Protein AF-A0A850A5Q4-F1 (afdb_monomer)

Sequence (141 aa):
APPAPAPTPPVVEQLFRFHGEPDFDQIETLRDAQGQYLGEFGVGVAEIDGDDWNRVRALEVWLFDKSDTRTLTAHLLPPAQMAAAEAAEDETLCIPLRVGQPIELETATLWVEGSVERVSFHPGDEGAIKEVFLTLRGGGR

pLDDT: mean 92.57, std 9.0, range [56.84, 98.69]

Mean predicted aligned error: 4.64 Å

Solvent-accessible surface area (backbone atoms only — not comparable to full-atom values): 7900 Å² total; per-residue (Å²): 129,82,79,75,81,77,80,76,45,52,72,50,74,48,78,47,79,47,70,36,61,64,82,43,68,48,77,49,78,40,40,42,88,85,66,49,85,46,32,35,37,35,44,34,59,67,37,59,40,93,91,40,69,67,32,28,40,26,33,28,40,37,41,40,36,71,92,42,97,63,68,50,62,35,39,37,30,30,62,83,52,43,70,59,57,72,68,43,99,60,91,71,46,74,41,59,64,42,65,70,37,79,43,78,50,74,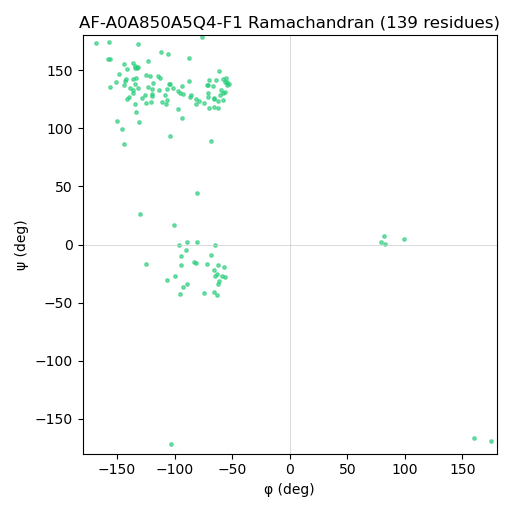60,98,53,38,39,38,40,34,31,28,73,40,70,45,50,38,91,97,35,70,55,25,45,37,33,40,32,33,42,40,35,36,32,52,117

Nearest PDB structures (foldseek):
  3u4z-assembly1_A  TM=3.251E-01  e=8.584E-01  Tetrahymena thermophila
  8tby-assembly1_A  TM=3.389E-01  e=8.060E+00  Mus musculus
  3bk5-assembly1_A  TM=2.846E-01  e=8.060E+00  Vibrio parahaemolyticus RIMD 2210633
  8byi-assembly1_A  TM=2.219E-01  e=8.501E+00  Alvinella pompejana

Radius of gyration: 16.72 Å; Cα contacts (8 Å, |Δi|>4): 346; c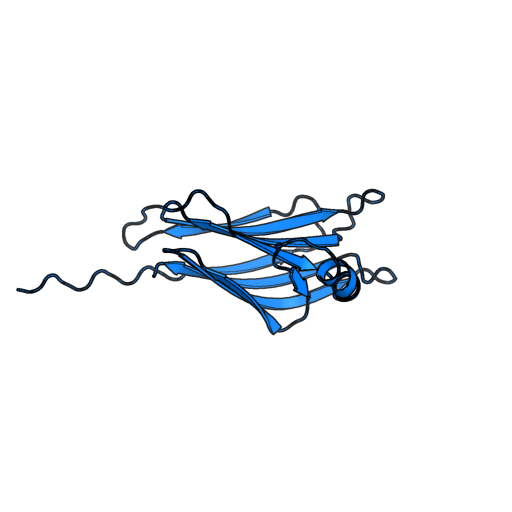hains: 1; bounding box: 52×28×52 Å

Secondary structure (DSSP, 8-state):
-PPPPPPPPPPEEEEEEESS-TT-EEEEEEE-TT--EEEEEEEEEEEE-SS-TT-EEEEEEEEEETTEEEEEEEEEE-GGGHHHHHHS----EEEE--TT-EEEEE-SSEEEEEEEEEEEEETTEEEEEEEEEEEEEEEE-

Foldseek 3Di:
DPDDPDDFFDKDKDKDKDAQDLADKDKDFGAGPVRHGFWIKIKHQPDADPVD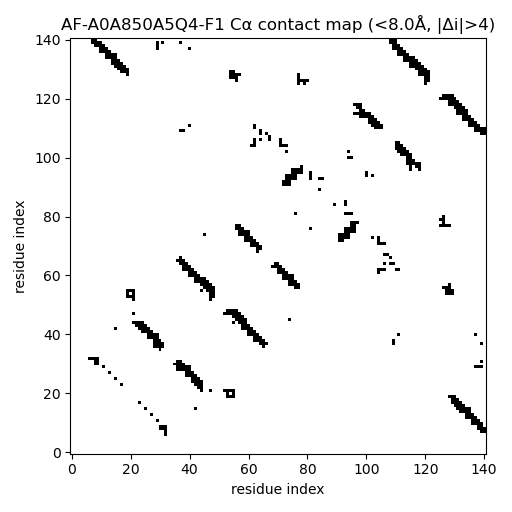SSFGQWMKIWTTGPVDRDIQIEIAGQPVCVVVVVPDPDPHHYWYPDAPTWDWDDDPWKIKIWGWNDWDADVVCSSGTRITIIMMMMTTD

Structure (mmCIF, N/CA/C/O backbone):
data_AF-A0A850A5Q4-F1
#
_entry.id   AF-A0A850A5Q4-F1
#
loop_
_atom_site.group_PDB
_atom_site.id
_atom_site.type_symbol
_atom_site.label_atom_id
_atom_site.label_alt_id
_atom_site.label_comp_id
_atom_site.label_asym_id
_atom_site.label_entity_id
_atom_site.label_seq_id
_atom_site.pdbx_PDB_ins_code
_atom_site.Cartn_x
_atom_site.Cartn_y
_atom_site.Cartn_z
_atom_site.occupancy
_atom_site.B_iso_or_equiv
_atom_site.auth_seq_id
_atom_site.auth_comp_id
_atom_site.auth_asym_id
_atom_site.auth_atom_id
_atom_site.pdbx_PDB_model_num
ATOM 1 N N . ALA A 1 1 ? -31.759 -5.346 31.741 1.00 57.94 1 ALA A N 1
ATOM 2 C CA . ALA A 1 1 ? -31.701 -5.234 30.271 1.00 57.94 1 ALA A CA 1
ATOM 3 C C . ALA A 1 1 ? -30.341 -5.747 29.819 1.00 57.94 1 ALA A C 1
ATOM 5 O O . ALA A 1 1 ? -29.391 -5.515 30.564 1.00 57.94 1 ALA A O 1
ATOM 6 N N . PRO A 1 2 ? -30.225 -6.466 28.690 1.00 56.84 2 PRO A N 1
ATOM 7 C CA . PRO A 1 2 ? -28.912 -6.730 28.113 1.00 56.84 2 PRO A CA 1
ATOM 8 C C . PRO A 1 2 ? -28.243 -5.390 27.747 1.00 56.84 2 PRO A C 1
ATOM 10 O O . PRO A 1 2 ? -28.962 -4.425 27.461 1.00 56.84 2 PRO A O 1
ATOM 13 N N . PRO A 1 3 ? -26.904 -5.294 27.804 1.00 63.69 3 PRO A N 1
ATOM 14 C CA . PRO A 1 3 ? -26.203 -4.118 27.305 1.00 63.69 3 PRO A CA 1
ATOM 15 C C . PRO A 1 3 ? -26.544 -3.916 25.824 1.00 63.69 3 PRO A C 1
ATOM 17 O O . PRO A 1 3 ? -26.720 -4.886 25.084 1.00 63.69 3 PRO A O 1
ATOM 20 N N . ALA A 1 4 ? -26.685 -2.656 25.409 1.00 63.56 4 ALA A N 1
ATOM 21 C CA . ALA A 1 4 ? -26.831 -2.322 23.997 1.00 63.56 4 ALA A CA 1
ATOM 22 C C . ALA A 1 4 ? -25.644 -2.912 23.210 1.00 63.56 4 ALA A C 1
ATOM 24 O O . ALA A 1 4 ? -24.533 -2.937 23.752 1.00 63.56 4 ALA A O 1
ATOM 25 N N . PRO A 1 5 ? -25.852 -3.402 21.973 1.00 59.84 5 PRO A N 1
ATOM 26 C CA . PRO A 1 5 ? -24.742 -3.838 21.136 1.00 59.84 5 PRO A CA 1
ATOM 27 C C . PRO A 1 5 ? -23.726 -2.697 21.017 1.00 59.84 5 PRO A C 1
ATOM 29 O O . PRO A 1 5 ? -24.115 -1.533 20.881 1.00 59.84 5 PRO A O 1
ATOM 32 N N . ALA A 1 6 ? -22.437 -3.028 21.114 1.00 60.66 6 ALA A N 1
ATOM 33 C CA . ALA A 1 6 ? -21.382 -2.057 20.862 1.00 60.66 6 ALA A CA 1
ATOM 34 C C . ALA A 1 6 ? -21.576 -1.469 19.450 1.00 60.66 6 ALA A C 1
ATOM 36 O O . ALA A 1 6 ? -21.967 -2.209 18.541 1.00 60.66 6 ALA A O 1
ATOM 37 N N . PRO A 1 7 ? -21.371 -0.155 19.255 1.00 63.41 7 PRO A N 1
ATOM 38 C CA . PRO A 1 7 ? -21.447 0.428 17.924 1.00 63.41 7 PRO A CA 1
ATOM 39 C C . PRO A 1 7 ? -20.413 -0.250 17.021 1.00 63.41 7 PRO A C 1
ATOM 41 O O . PRO A 1 7 ? -19.261 -0.409 17.419 1.00 63.41 7 PRO A O 1
ATOM 44 N N . THR A 1 8 ? -20.827 -0.653 15.818 1.00 64.50 8 THR A N 1
ATOM 45 C CA . THR A 1 8 ? -19.8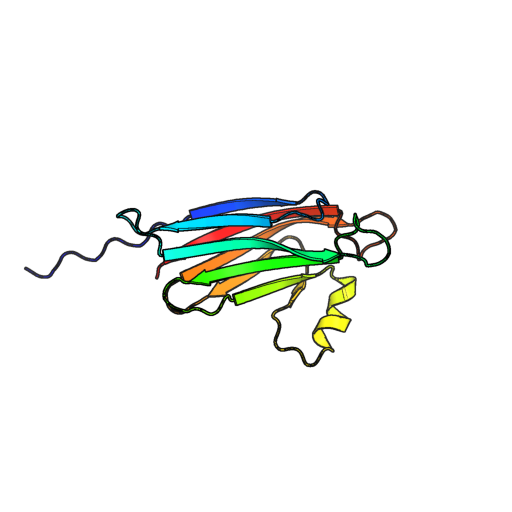99 -1.151 14.798 1.00 64.50 8 THR A CA 1
ATOM 46 C C . THR A 1 8 ? -18.855 -0.066 14.516 1.00 64.50 8 THR A C 1
ATOM 48 O O . THR A 1 8 ? -19.254 1.088 14.309 1.00 64.50 8 THR A O 1
ATOM 51 N N . PRO A 1 9 ? -17.548 -0.389 14.525 1.00 71.38 9 PRO A N 1
ATOM 52 C CA . PRO A 1 9 ? -16.511 0.574 14.183 1.00 71.38 9 PRO A CA 1
ATOM 53 C C . PRO A 1 9 ? -16.781 1.188 12.801 1.00 71.38 9 PRO A C 1
ATOM 55 O O . PRO A 1 9 ? -17.223 0.475 11.894 1.00 71.38 9 PRO A O 1
ATOM 58 N N . PRO A 1 10 ? -16.559 2.499 12.616 1.00 82.88 10 PRO A N 1
ATOM 59 C CA . PRO A 1 10 ? -16.718 3.113 11.308 1.00 82.88 10 PRO A CA 1
ATOM 60 C C . PRO A 1 10 ? -15.702 2.525 10.321 1.00 82.88 10 PRO A C 1
ATOM 62 O O . PRO A 1 10 ? -14.552 2.263 10.673 1.00 82.88 10 PRO A O 1
ATOM 65 N N . VAL A 1 11 ? -16.145 2.336 9.078 1.00 93.25 11 VAL A N 1
ATOM 66 C CA . VAL A 1 11 ? -15.277 1.978 7.951 1.00 93.25 11 VAL A CA 1
ATOM 67 C C . VAL A 1 11 ? -14.903 3.258 7.220 1.00 93.25 11 VAL A C 1
ATOM 69 O O . VAL A 1 11 ? -15.781 4.057 6.887 1.00 93.25 11 VAL A O 1
ATOM 72 N N . VAL A 1 12 ? -13.612 3.438 6.973 1.00 95.50 12 VAL A N 1
ATOM 73 C CA . VAL A 1 12 ? -13.060 4.548 6.196 1.00 95.50 12 VAL A CA 1
ATOM 74 C C . VAL A 1 12 ? -12.680 4.029 4.816 1.00 95.50 12 VAL A C 1
ATOM 76 O O . VAL A 1 12 ? -12.151 2.929 4.704 1.00 95.50 12 VAL A O 1
ATOM 79 N N . GLU A 1 13 ? -12.964 4.800 3.770 1.00 97.31 13 GLU A N 1
ATOM 80 C CA . GLU A 1 13 ? -12.550 4.526 2.392 1.00 97.31 13 GLU A CA 1
ATOM 81 C C . GLU A 1 13 ? -11.682 5.685 1.903 1.00 97.31 13 GLU A C 1
ATOM 83 O O . GLU A 1 13 ? -12.087 6.842 2.021 1.00 97.31 13 GLU A O 1
ATOM 88 N N . GLN A 1 14 ? -10.508 5.376 1.357 1.00 98.00 14 GLN A N 1
ATOM 89 C CA . GLN A 1 14 ? -9.541 6.360 0.890 1.00 98.00 14 GLN A CA 1
ATOM 90 C C . GLN A 1 14 ? -8.960 5.945 -0.467 1.00 98.00 14 GLN A C 1
ATOM 92 O O . GLN A 1 14 ? -8.525 4.810 -0.664 1.00 98.00 14 GLN A O 1
ATOM 97 N N . LEU A 1 15 ? -8.927 6.902 -1.399 1.00 98.25 15 LEU A N 1
ATOM 98 C CA . LEU A 1 15 ? -8.274 6.766 -2.701 1.00 98.25 15 LEU A CA 1
ATOM 99 C C . LEU A 1 15 ? -6.873 7.380 -2.646 1.00 98.25 15 LEU A C 1
ATOM 101 O O . LEU A 1 15 ? -6.722 8.597 -2.497 1.00 98.25 15 LEU A O 1
ATOM 105 N N . PHE A 1 16 ? -5.863 6.543 -2.845 1.00 98.50 16 PHE A N 1
ATOM 106 C CA . PHE A 1 16 ? -4.458 6.924 -2.916 1.00 98.50 16 PHE A CA 1
ATOM 107 C C . PHE A 1 16 ? -4.055 7.154 -4.370 1.00 98.50 16 PHE A C 1
ATOM 109 O O . PHE A 1 16 ? -4.439 6.397 -5.265 1.00 98.50 16 PHE A O 1
ATOM 116 N N . ARG A 1 17 ? -3.300 8.230 -4.611 1.00 98.44 17 ARG A N 1
ATOM 117 C CA . ARG A 1 17 ? -2.870 8.648 -5.952 1.00 98.44 17 ARG A CA 1
ATOM 118 C C . ARG A 1 17 ? -1.379 8.912 -5.951 1.00 98.44 17 ARG A C 1
ATOM 120 O O . ARG A 1 17 ? -0.943 9.932 -5.431 1.00 98.44 17 ARG A O 1
ATOM 127 N N . PHE A 1 18 ? -0.639 7.994 -6.543 1.00 98.38 18 PHE A N 1
ATOM 128 C CA . PHE A 1 18 ? 0.796 8.089 -6.734 1.00 98.38 18 PHE A CA 1
ATOM 129 C C . PHE A 1 18 ? 1.095 8.509 -8.177 1.00 98.38 18 PHE A C 1
ATOM 131 O O . PHE A 1 18 ? 0.526 7.928 -9.107 1.00 98.38 18 PHE A O 1
ATOM 138 N N . HIS A 1 19 ? 2.001 9.468 -8.376 1.00 97.25 19 HIS A N 1
ATOM 139 C CA . HIS A 1 19 ? 2.401 9.992 -9.688 1.00 97.25 19 HIS A CA 1
ATOM 140 C C . HIS A 1 19 ? 3.928 10.032 -9.889 1.00 97.25 19 HIS A C 1
ATOM 142 O O . HIS A 1 19 ? 4.426 10.820 -10.699 1.00 97.25 19 HIS A O 1
ATOM 148 N N . GLY A 1 20 ? 4.673 9.167 -9.194 1.00 95.25 20 GLY A N 1
ATOM 149 C CA . GLY A 1 20 ? 6.128 9.069 -9.332 1.00 95.25 20 GLY A CA 1
ATOM 150 C C . GLY A 1 20 ? 6.915 9.798 -8.244 1.00 95.25 20 GLY A C 1
ATOM 151 O O . GLY A 1 20 ? 8.136 9.864 -8.345 1.00 95.25 20 GLY A O 1
ATOM 152 N N . GLU A 1 21 ? 6.255 10.372 -7.234 1.00 95.94 21 GLU A N 1
ATOM 153 C CA . GLU A 1 21 ? 6.923 11.113 -6.165 1.00 95.94 21 GLU A CA 1
ATOM 154 C C . GLU A 1 21 ? 7.722 10.160 -5.256 1.00 95.94 21 GLU A C 1
ATOM 156 O O . GLU A 1 21 ? 7.137 9.284 -4.622 1.00 95.94 21 GLU A O 1
ATOM 161 N N . PRO A 1 22 ? 9.055 10.293 -5.160 1.00 95.12 22 PRO A N 1
ATOM 162 C CA . PRO A 1 22 ? 9.882 9.351 -4.401 1.00 95.12 22 PRO A CA 1
ATOM 163 C C . PRO A 1 22 ? 9.724 9.464 -2.881 1.00 95.12 22 PRO A C 1
ATOM 165 O O . PRO A 1 22 ? 10.118 8.562 -2.152 1.00 95.12 22 PRO A O 1
ATOM 168 N N . ASP A 1 23 ? 9.155 10.566 -2.400 1.00 95.75 23 ASP A N 1
ATOM 169 C CA . ASP A 1 23 ? 8.787 10.809 -1.007 1.00 95.75 23 ASP A CA 1
ATOM 170 C C . ASP A 1 23 ? 7.287 10.587 -0.749 1.00 95.75 23 ASP A C 1
ATOM 172 O O . ASP A 1 23 ? 6.758 11.045 0.264 1.00 95.75 23 ASP A O 1
ATOM 176 N N . PHE A 1 24 ? 6.586 9.904 -1.662 1.00 98.00 24 PHE A N 1
ATOM 177 C CA . PHE A 1 24 ? 5.178 9.580 -1.481 1.00 98.00 24 PHE A CA 1
ATOM 178 C C . PHE A 1 24 ? 4.973 8.680 -0.258 1.00 98.00 24 PHE A C 1
ATOM 180 O O . PHE A 1 24 ? 5.422 7.534 -0.226 1.00 98.00 24 PHE A O 1
ATOM 187 N N . ASP A 1 25 ? 4.238 9.212 0.713 1.00 98.12 25 ASP A N 1
ATOM 188 C CA . ASP A 1 25 ? 3.767 8.516 1.905 1.00 98.12 25 ASP A CA 1
ATOM 189 C C . ASP A 1 25 ? 2.437 9.152 2.331 1.00 98.12 25 ASP A C 1
ATOM 191 O O . ASP A 1 25 ? 2.378 10.307 2.768 1.00 98.12 25 ASP A O 1
ATOM 195 N N . GLN A 1 26 ? 1.336 8.442 2.094 1.00 98.38 26 GLN A N 1
ATOM 196 C CA . GLN A 1 26 ? -0.013 8.890 2.430 1.00 98.38 26 GLN A CA 1
ATOM 197 C C . GLN A 1 26 ? -0.653 7.930 3.421 1.00 98.38 26 GLN A C 1
ATOM 199 O O . GLN A 1 26 ? -0.564 6.715 3.276 1.00 98.38 26 GLN A O 1
ATOM 204 N N . ILE A 1 27 ? -1.361 8.496 4.396 1.00 97.94 27 ILE A N 1
ATOM 205 C CA . ILE A 1 27 ? -1.867 7.776 5.565 1.00 97.94 27 ILE A CA 1
ATOM 206 C C . ILE A 1 27 ? -3.327 8.148 5.795 1.00 97.94 27 ILE A C 1
ATOM 208 O O . ILE A 1 27 ? -3.706 9.310 5.645 1.00 97.94 27 ILE A O 1
ATOM 212 N N . GLU A 1 28 ? -4.120 7.171 6.217 1.00 97.88 28 GLU A N 1
ATOM 213 C CA . GLU A 1 28 ? -5.480 7.343 6.706 1.00 97.88 28 GLU A CA 1
ATOM 214 C C . GLU A 1 28 ? -5.614 6.775 8.125 1.00 97.88 28 GLU A C 1
ATOM 216 O O . GLU A 1 28 ? -5.128 5.687 8.443 1.00 97.88 28 GLU A O 1
ATOM 221 N N . THR A 1 29 ? -6.284 7.517 9.008 1.00 96.94 29 THR A N 1
ATOM 222 C CA . THR A 1 29 ? -6.383 7.160 10.427 1.00 96.94 29 THR A CA 1
ATOM 223 C C . THR A 1 29 ? -7.683 6.425 10.728 1.00 96.94 29 THR A C 1
ATOM 225 O O . THR A 1 29 ? -8.775 6.924 10.461 1.00 96.94 29 THR A O 1
ATOM 228 N N . LEU A 1 30 ? -7.586 5.304 11.441 1.00 95.06 30 LEU A N 1
ATOM 229 C CA . LEU A 1 30 ? -8.735 4.569 11.957 1.00 95.06 30 LEU A CA 1
ATOM 230 C C . LEU A 1 30 ? -9.083 5.020 13.380 1.00 95.06 30 LEU A C 1
ATOM 232 O O . LEU A 1 30 ? -8.239 5.083 14.284 1.00 95.06 30 LEU A O 1
ATOM 236 N N . ARG A 1 31 ? -10.362 5.342 13.586 1.00 93.31 31 ARG A N 1
ATOM 237 C CA . ARG A 1 31 ? -10.915 5.795 14.869 1.00 93.31 31 ARG A CA 1
ATOM 238 C C . ARG A 1 31 ? -12.193 5.041 15.201 1.00 93.31 31 ARG A C 1
ATOM 240 O O . ARG A 1 31 ? -12.912 4.629 14.298 1.00 93.31 31 ARG A O 1
ATOM 247 N N . ASP A 1 32 ? -12.499 4.890 16.483 1.00 89.44 32 ASP A N 1
ATOM 248 C CA . ASP A 1 32 ? -13.798 4.365 16.908 1.00 89.44 32 ASP A CA 1
ATOM 249 C C . ASP A 1 32 ? -14.919 5.416 16.787 1.00 89.44 32 ASP A C 1
ATOM 251 O O . ASP A 1 32 ? -14.702 6.573 16.413 1.00 89.44 32 ASP A O 1
ATOM 255 N N . ALA A 1 33 ? -16.145 5.016 17.134 1.00 86.25 33 ALA A N 1
ATOM 256 C CA . ALA A 1 33 ? -17.319 5.888 17.105 1.00 86.25 33 ALA A CA 1
ATOM 257 C C . ALA A 1 33 ? -17.219 7.095 18.064 1.00 86.25 33 ALA A C 1
ATOM 259 O O . ALA A 1 33 ? -17.964 8.065 17.922 1.00 86.25 33 ALA A O 1
ATOM 260 N N . GLN A 1 34 ? -16.318 7.043 19.045 1.00 88.19 34 GLN A N 1
ATOM 261 C CA . GLN A 1 34 ? -16.033 8.102 20.008 1.00 88.19 34 GLN A CA 1
ATOM 262 C C . GLN A 1 34 ? -14.835 8.970 19.575 1.00 88.19 34 GLN A C 1
ATOM 264 O O . GLN A 1 34 ? -14.488 9.926 20.270 1.00 88.19 34 GLN A O 1
ATOM 269 N N . GLY A 1 35 ? -14.219 8.674 18.426 1.00 88.69 35 GLY A N 1
ATOM 270 C CA . GLY A 1 35 ? -13.065 9.382 17.877 1.00 88.69 35 GLY A CA 1
ATOM 271 C C . GLY A 1 35 ? -11.716 8.950 18.463 1.00 88.69 35 GLY A C 1
ATOM 272 O O . GLY A 1 35 ? -10.694 9.587 18.166 1.00 88.69 35 GLY A O 1
ATOM 273 N N . GLN A 1 36 ? -11.673 7.894 19.283 1.00 91.88 36 GLN A N 1
ATOM 274 C CA . GLN A 1 36 ? -10.422 7.378 19.833 1.00 91.88 36 GLN A CA 1
ATOM 275 C C . GLN A 1 36 ? -9.602 6.707 18.730 1.00 91.88 36 GLN A C 1
ATOM 277 O O . GLN A 1 36 ? -10.132 5.973 17.905 1.00 91.88 36 GLN A O 1
ATOM 282 N N . TYR A 1 37 ? -8.293 6.960 18.730 1.00 93.31 37 TYR A N 1
ATOM 283 C CA . TYR A 1 37 ? -7.355 6.354 17.786 1.00 93.31 37 TYR A CA 1
ATOM 284 C C . TYR A 1 37 ? -7.249 4.841 18.011 1.00 93.31 37 TYR A C 1
ATOM 286 O O . TYR A 1 37 ? -6.941 4.417 19.136 1.00 93.31 37 TYR A O 1
ATOM 294 N N . LEU A 1 38 ? -7.471 4.080 16.937 1.00 94.56 38 LEU A N 1
ATOM 295 C CA . LEU A 1 38 ? -7.361 2.621 16.888 1.00 94.56 38 LEU A CA 1
ATOM 296 C C . LEU A 1 38 ? -6.110 2.156 16.137 1.00 94.56 38 LEU A C 1
ATOM 298 O O . LEU A 1 38 ? -5.552 1.122 16.479 1.00 94.56 38 LEU A O 1
ATOM 302 N N . GLY A 1 39 ? -5.660 2.922 15.150 1.00 95.62 39 GLY A N 1
ATOM 303 C CA . GLY A 1 39 ? -4.553 2.568 14.271 1.00 95.62 39 GLY A CA 1
ATOM 304 C C . GLY A 1 39 ? -4.622 3.394 12.997 1.00 95.62 39 GLY A C 1
ATOM 305 O O . GLY A 1 39 ? -5.375 4.369 12.920 1.00 95.62 39 GLY A O 1
ATOM 306 N N . GLU A 1 40 ? -3.854 3.007 11.995 1.00 97.12 40 GLU A N 1
ATOM 307 C CA . GLU A 1 40 ? -3.806 3.696 10.710 1.00 97.12 40 GLU A CA 1
ATOM 308 C C . GLU A 1 40 ? -3.301 2.764 9.615 1.00 97.12 40 GLU A C 1
ATOM 310 O O . GLU A 1 40 ? -2.681 1.735 9.886 1.00 97.12 40 GLU A O 1
ATOM 315 N N . PHE A 1 41 ? -3.604 3.115 8.375 1.00 98.06 41 PHE A N 1
ATOM 316 C CA . PHE A 1 41 ? -3.101 2.416 7.206 1.00 98.06 41 PHE A CA 1
ATOM 317 C C . PHE A 1 41 ? -2.651 3.423 6.167 1.00 98.06 41 PHE A C 1
ATOM 319 O O . PHE A 1 41 ? -3.121 4.561 6.149 1.00 98.06 41 PHE A O 1
ATOM 326 N N . GLY A 1 42 ? -1.754 3.006 5.290 1.00 98.38 42 GLY A N 1
ATOM 327 C CA . GLY A 1 42 ? -1.172 3.921 4.329 1.00 98.38 42 GLY A CA 1
ATOM 328 C C . GLY A 1 42 ? -0.622 3.238 3.100 1.00 98.38 42 GLY A C 1
ATOM 329 O O . GLY A 1 42 ? -0.605 2.009 2.988 1.00 98.38 42 GLY A O 1
ATOM 330 N N . VAL A 1 43 ? -0.196 4.086 2.173 1.00 98.69 43 VAL A N 1
ATOM 331 C CA . VAL A 1 43 ? 0.535 3.700 0.976 1.00 98.69 43 VAL A CA 1
ATOM 332 C C . VAL A 1 43 ? 1.790 4.548 0.897 1.00 98.69 43 VAL A C 1
ATOM 334 O O . VAL A 1 43 ? 1.699 5.777 0.902 1.00 98.69 43 VAL A O 1
ATOM 337 N N . GLY A 1 44 ? 2.936 3.887 0.784 1.00 98.44 44 GLY A N 1
ATOM 338 C CA . GLY A 1 44 ? 4.245 4.525 0.714 1.00 98.44 44 GLY A CA 1
ATOM 339 C C . GLY A 1 44 ? 5.103 3.986 -0.424 1.00 98.44 44 GLY A C 1
ATOM 340 O O . GLY A 1 44 ? 4.746 3.014 -1.097 1.00 98.44 44 GLY A O 1
ATOM 341 N N . VAL A 1 45 ? 6.246 4.627 -0.649 1.00 98.19 45 VAL A N 1
ATOM 342 C CA . VAL A 1 45 ? 7.310 4.108 -1.516 1.00 98.19 45 VAL A CA 1
ATOM 343 C C . VAL A 1 45 ? 8.144 3.088 -0.744 1.00 98.19 45 VAL A C 1
ATOM 345 O O . VAL A 1 45 ? 8.756 3.426 0.263 1.00 98.19 45 VAL A O 1
ATOM 348 N N . ALA A 1 46 ? 8.202 1.855 -1.251 1.00 96.81 46 ALA A N 1
ATOM 349 C CA . ALA A 1 46 ? 8.981 0.774 -0.643 1.00 96.81 46 ALA A CA 1
ATOM 350 C C . ALA A 1 46 ? 10.398 0.680 -1.229 1.00 96.81 46 ALA A C 1
ATOM 352 O O . ALA A 1 46 ? 11.361 0.390 -0.522 1.00 96.81 46 ALA A O 1
ATOM 353 N N . GLU A 1 47 ? 10.536 0.933 -2.533 1.00 96.00 47 GLU A N 1
ATOM 354 C CA . GLU A 1 47 ? 11.815 0.821 -3.232 1.00 96.00 47 GLU A CA 1
ATOM 355 C C . GLU A 1 47 ? 11.950 1.892 -4.314 1.00 96.00 47 GLU A C 1
ATOM 357 O O . GLU A 1 47 ? 11.025 2.141 -5.095 1.00 96.00 47 GLU A O 1
ATOM 362 N N . ILE A 1 48 ? 13.140 2.483 -4.389 1.00 94.88 48 ILE A N 1
ATOM 363 C CA . ILE A 1 48 ? 13.560 3.436 -5.415 1.00 94.88 48 ILE A CA 1
ATOM 364 C C . ILE A 1 48 ? 14.796 2.860 -6.103 1.00 94.88 48 ILE A C 1
ATOM 366 O O . ILE A 1 48 ? 15.634 2.223 -5.465 1.00 94.88 48 ILE A O 1
ATOM 370 N N . ASP A 1 49 ? 14.921 3.100 -7.402 1.00 91.12 49 ASP A N 1
ATOM 371 C CA . ASP A 1 49 ? 16.126 2.777 -8.152 1.00 91.12 49 ASP A CA 1
ATOM 372 C C . ASP A 1 49 ? 17.344 3.529 -7.590 1.00 91.12 49 ASP A C 1
ATOM 374 O O . ASP A 1 49 ? 17.328 4.753 -7.442 1.00 91.12 49 ASP A O 1
ATOM 378 N N . GLY A 1 50 ? 18.424 2.800 -7.307 1.00 84.62 50 GLY A N 1
ATOM 379 C CA . GLY A 1 50 ? 19.658 3.382 -6.781 1.00 84.62 50 GLY A CA 1
ATOM 380 C C . GLY A 1 50 ? 20.347 4.365 -7.734 1.00 84.62 50 GLY A C 1
ATOM 381 O O . GLY A 1 50 ? 21.052 5.259 -7.265 1.00 84.62 50 GLY A O 1
ATOM 382 N N . ASP A 1 51 ? 20.132 4.232 -9.046 1.00 86.81 51 ASP A N 1
ATOM 383 C CA . ASP A 1 51 ? 20.765 5.075 -10.067 1.00 86.81 51 ASP A CA 1
ATOM 384 C C . ASP A 1 51 ? 19.896 6.281 -10.480 1.00 86.81 51 ASP A C 1
ATOM 386 O O . ASP A 1 51 ? 20.405 7.247 -11.057 1.00 86.81 51 ASP A O 1
ATOM 390 N N . ASP A 1 52 ? 18.591 6.259 -10.183 1.00 88.81 52 ASP A N 1
ATOM 391 C CA . ASP A 1 52 ? 17.641 7.327 -10.519 1.00 88.81 52 ASP A CA 1
ATOM 392 C C . ASP A 1 52 ? 16.574 7.471 -9.426 1.00 88.81 52 ASP A C 1
ATOM 394 O O . ASP A 1 52 ? 15.573 6.758 -9.407 1.00 88.81 52 ASP A O 1
ATOM 398 N N . TRP A 1 53 ? 16.759 8.461 -8.547 1.00 86.19 53 TRP A N 1
ATOM 399 C CA . TRP A 1 53 ? 15.859 8.732 -7.419 1.00 86.19 53 TRP A CA 1
ATOM 400 C C . TRP A 1 53 ? 14.399 8.982 -7.833 1.00 86.19 53 TRP A C 1
ATOM 402 O O . TRP A 1 53 ? 13.504 8.847 -7.013 1.00 86.19 53 TRP A O 1
ATOM 412 N N . ASN A 1 54 ? 14.125 9.326 -9.096 1.00 87.19 54 ASN A N 1
ATOM 413 C CA . ASN A 1 54 ? 12.755 9.526 -9.578 1.00 87.19 54 ASN A CA 1
ATOM 414 C C . ASN A 1 54 ? 12.103 8.237 -10.108 1.00 87.19 54 ASN A C 1
ATOM 416 O O . ASN A 1 54 ? 10.982 8.284 -10.615 1.00 87.19 54 ASN A O 1
ATOM 420 N N . ARG A 1 55 ? 12.793 7.091 -10.052 1.00 93.50 55 ARG A N 1
ATOM 421 C CA . ARG A 1 55 ? 12.254 5.797 -10.482 1.00 93.50 55 ARG A CA 1
ATOM 422 C C . ARG A 1 55 ? 11.878 4.958 -9.280 1.00 93.50 55 ARG A C 1
ATOM 424 O O . ARG A 1 55 ? 12.680 4.194 -8.755 1.00 93.50 55 ARG A O 1
ATOM 431 N N . VAL A 1 56 ? 10.615 5.053 -8.895 1.00 97.12 56 VAL A N 1
ATOM 432 C CA . VAL A 1 56 ? 10.038 4.160 -7.892 1.00 97.12 56 VAL A CA 1
ATOM 433 C C . VAL A 1 56 ? 9.879 2.758 -8.485 1.00 97.12 56 VAL A C 1
ATOM 435 O O . VAL A 1 56 ? 9.294 2.580 -9.558 1.00 97.12 56 VAL A O 1
ATOM 438 N N . ARG A 1 57 ? 10.428 1.761 -7.792 1.00 96.81 57 ARG A N 1
ATOM 439 C CA . ARG A 1 57 ? 10.438 0.345 -8.185 1.00 96.81 57 ARG A CA 1
ATOM 440 C C . ARG A 1 57 ? 9.363 -0.465 -7.471 1.00 96.81 57 ARG A C 1
ATOM 442 O O . ARG A 1 57 ? 8.868 -1.421 -8.061 1.00 96.81 57 ARG A O 1
ATOM 449 N N . ALA A 1 58 ? 8.957 -0.041 -6.278 1.00 97.62 58 ALA A N 1
ATOM 450 C CA . ALA A 1 58 ? 7.920 -0.685 -5.485 1.00 97.62 58 ALA A CA 1
ATOM 451 C C . ALA A 1 58 ? 7.147 0.340 -4.650 1.00 97.62 58 ALA A C 1
ATOM 453 O O . ALA A 1 58 ? 7.717 1.317 -4.159 1.00 97.62 58 ALA A O 1
ATOM 454 N N . LEU A 1 59 ? 5.857 0.080 -4.452 1.00 98.62 59 LEU A N 1
ATOM 455 C CA . LEU A 1 59 ? 5.061 0.729 -3.410 1.00 98.62 59 LEU A CA 1
ATOM 456 C C . LEU A 1 59 ? 4.812 -0.274 -2.287 1.00 98.62 59 LEU A C 1
ATOM 458 O O . LEU A 1 59 ? 4.931 -1.479 -2.490 1.00 98.62 59 LEU A O 1
ATOM 462 N N . GLU A 1 60 ? 4.399 0.206 -1.129 1.00 98.38 60 GLU A N 1
ATOM 463 C CA . GLU A 1 60 ? 3.886 -0.625 -0.049 1.00 98.38 60 GLU A CA 1
ATOM 464 C C . GLU A 1 60 ? 2.499 -0.164 0.370 1.00 98.38 60 GLU A C 1
ATOM 466 O O . GLU A 1 60 ? 2.196 1.026 0.345 1.00 98.38 60 GLU A O 1
ATOM 471 N N . VAL A 1 61 ? 1.665 -1.121 0.764 1.00 98.62 61 VAL A N 1
ATOM 472 C CA . VAL A 1 61 ? 0.488 -0.876 1.595 1.00 98.62 61 VAL A CA 1
ATOM 473 C C . VAL A 1 61 ? 0.803 -1.412 2.973 1.00 98.62 61 VAL A C 1
ATOM 475 O O . VAL A 1 61 ? 1.289 -2.537 3.092 1.00 98.62 61 VAL A O 1
ATOM 478 N N . TRP A 1 62 ? 0.515 -0.638 4.007 1.00 98.44 62 TRP A N 1
ATOM 479 C CA . TRP A 1 62 ? 0.803 -1.040 5.375 1.00 98.44 62 TRP A CA 1
ATOM 480 C C . TRP A 1 62 ? -0.376 -0.766 6.306 1.00 98.44 62 TRP A C 1
ATOM 482 O O . TRP A 1 62 ? -1.207 0.107 6.053 1.00 98.44 62 TRP A O 1
ATOM 492 N N . LEU A 1 63 ? -0.454 -1.544 7.385 1.00 98.12 63 LEU A N 1
ATOM 493 C CA . LEU A 1 63 ? -1.480 -1.456 8.419 1.00 98.12 63 LEU A CA 1
ATOM 494 C C . LEU A 1 63 ? -0.824 -1.520 9.799 1.00 98.12 63 LEU A C 1
ATOM 496 O O . LEU A 1 63 ? -0.179 -2.511 10.146 1.00 98.12 63 LEU A O 1
ATOM 500 N N . PHE A 1 64 ? -1.031 -0.470 10.590 1.00 97.44 64 PHE A N 1
ATOM 501 C CA . PHE A 1 64 ? -0.634 -0.388 11.987 1.00 97.44 64 PHE A CA 1
ATOM 502 C C . PHE A 1 64 ? -1.861 -0.460 12.903 1.00 97.44 64 PHE A C 1
ATOM 504 O O . PHE A 1 64 ? -2.813 0.312 12.767 1.00 97.44 64 PHE A O 1
ATOM 511 N N . ASP A 1 65 ? -1.811 -1.363 13.879 1.00 95.88 65 ASP A N 1
ATOM 512 C CA . ASP A 1 65 ? -2.839 -1.545 14.901 1.00 95.88 65 ASP A CA 1
ATOM 513 C C . ASP A 1 65 ? -2.297 -1.094 16.259 1.00 95.88 65 ASP A C 1
ATOM 515 O O . ASP A 1 65 ? -1.307 -1.610 16.758 1.00 95.88 65 ASP A O 1
ATOM 519 N N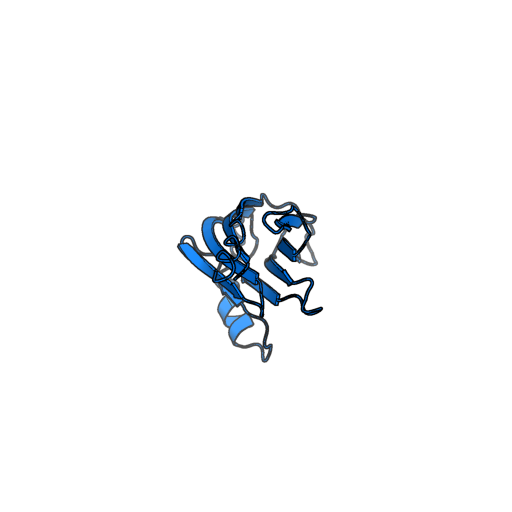 . LYS A 1 66 ? -2.958 -0.149 16.928 1.00 94.75 66 LYS A N 1
ATOM 520 C CA . LYS A 1 66 ? -2.499 0.347 18.237 1.00 94.75 66 LYS A CA 1
ATOM 521 C C . LYS A 1 66 ? -2.408 -0.759 19.298 1.00 94.75 66 LYS A C 1
ATOM 523 O O . LYS A 1 66 ? -1.664 -0.614 20.269 1.00 94.75 66 LYS A O 1
ATOM 528 N N . SER A 1 67 ? -3.209 -1.815 19.169 1.00 91.56 67 SER A N 1
ATOM 529 C CA . SER A 1 67 ? -3.229 -2.944 20.100 1.00 91.56 67 SER A CA 1
ATOM 530 C C . SER A 1 67 ? -2.111 -3.966 19.852 1.00 91.56 67 SER A C 1
ATOM 532 O O . SER A 1 67 ? -1.811 -4.744 20.759 1.00 91.56 67 SER A O 1
ATOM 534 N N . ASP A 1 68 ? -1.460 -3.931 18.683 1.00 86.19 68 ASP A N 1
ATOM 535 C CA . ASP A 1 68 ? -0.351 -4.807 18.296 1.00 86.19 68 ASP A CA 1
ATOM 536 C C . ASP A 1 68 ? 0.776 -3.977 17.670 1.00 86.19 68 ASP A C 1
ATOM 538 O O . ASP A 1 68 ? 0.647 -3.441 16.580 1.00 86.19 68 ASP A O 1
ATOM 542 N N . THR A 1 69 ? 1.933 -3.901 18.328 1.00 82.94 69 THR A N 1
ATOM 543 C CA . THR A 1 69 ? 3.054 -3.059 17.872 1.00 82.94 69 THR A CA 1
ATOM 544 C C . THR A 1 69 ? 3.667 -3.482 16.529 1.00 82.94 69 THR A C 1
ATOM 546 O O . THR A 1 69 ? 4.642 -2.872 16.097 1.00 82.94 69 THR A O 1
ATOM 549 N N . ARG A 1 70 ? 3.171 -4.550 15.897 1.00 89.31 70 ARG A N 1
ATOM 550 C CA . ARG A 1 70 ? 3.598 -5.006 14.574 1.00 89.31 70 ARG A CA 1
ATOM 551 C C . ARG A 1 70 ? 2.808 -4.290 13.484 1.00 89.31 70 ARG A C 1
ATOM 553 O O . ARG A 1 70 ? 1.584 -4.356 13.450 1.00 89.31 70 ARG A O 1
ATOM 560 N N . THR A 1 71 ? 3.531 -3.689 12.550 1.00 95.06 71 THR A N 1
ATOM 561 C CA . THR A 1 71 ? 2.969 -3.213 11.286 1.00 95.06 71 THR A CA 1
ATOM 562 C C . THR A 1 71 ? 2.972 -4.363 10.289 1.00 95.06 71 THR A C 1
ATOM 564 O O . THR A 1 71 ? 3.998 -5.022 10.110 1.00 95.06 71 THR A O 1
ATOM 567 N N . LEU A 1 72 ? 1.828 -4.624 9.661 1.00 96.69 72 LEU A N 1
ATOM 568 C CA . LEU A 1 72 ? 1.765 -5.514 8.505 1.00 96.69 72 LEU A CA 1
ATOM 569 C C . LEU A 1 72 ? 2.030 -4.707 7.242 1.00 96.69 72 LEU A C 1
ATOM 571 O O . LEU A 1 72 ? 1.504 -3.604 7.112 1.00 96.69 72 LEU A O 1
ATOM 575 N N . THR A 1 73 ? 2.779 -5.283 6.309 1.00 97.38 73 THR A N 1
ATOM 576 C CA . THR A 1 73 ? 3.150 -4.630 5.052 1.00 97.38 73 THR A CA 1
ATOM 577 C C . THR A 1 73 ? 2.958 -5.593 3.885 1.00 97.38 73 THR A C 1
ATOM 579 O O . THR A 1 73 ? 3.298 -6.772 3.981 1.00 97.38 73 THR A O 1
ATOM 582 N N . ALA A 1 74 ? 2.421 -5.081 2.779 1.00 97.94 74 ALA A N 1
ATOM 583 C CA . ALA A 1 74 ? 2.382 -5.739 1.482 1.00 97.94 74 ALA A CA 1
ATOM 584 C C . ALA A 1 74 ? 3.113 -4.878 0.446 1.00 97.94 74 ALA A C 1
ATOM 586 O O . ALA A 1 74 ? 2.728 -3.733 0.209 1.00 97.94 74 ALA A O 1
ATOM 587 N N . HIS A 1 75 ? 4.126 -5.435 -0.212 1.00 98.00 75 HIS A N 1
ATOM 588 C CA . HIS A 1 75 ? 4.814 -4.770 -1.314 1.00 98.00 75 HIS A CA 1
ATOM 589 C C . HIS A 1 75 ? 4.019 -4.927 -2.607 1.00 98.00 75 HIS A C 1
ATOM 591 O O . HIS A 1 75 ? 3.715 -6.035 -3.050 1.00 98.00 75 HIS A O 1
ATOM 597 N N . LEU A 1 76 ? 3.706 -3.805 -3.243 1.00 98.31 76 LEU A N 1
ATOM 598 C CA . LEU A 1 76 ? 3.106 -3.748 -4.562 1.00 98.31 76 LEU A CA 1
ATOM 599 C C . LEU A 1 76 ? 4.215 -3.611 -5.608 1.00 98.31 76 LEU A C 1
ATOM 601 O O . LEU A 1 76 ? 4.846 -2.558 -5.738 1.00 98.31 76 LEU A O 1
ATOM 605 N N . LEU A 1 77 ? 4.437 -4.676 -6.375 1.00 97.69 77 LEU A N 1
ATOM 606 C CA . LEU A 1 77 ? 5.568 -4.783 -7.295 1.00 97.69 77 LEU A CA 1
ATOM 607 C C . LEU A 1 77 ? 5.117 -4.787 -8.759 1.00 97.69 77 LEU A C 1
ATOM 609 O O . LEU A 1 77 ? 4.104 -5.412 -9.093 1.00 97.69 77 LEU A O 1
ATOM 613 N N . PRO A 1 78 ? 5.872 -4.165 -9.681 1.00 96.94 78 PRO A N 1
ATOM 614 C CA . PRO A 1 78 ? 5.660 -4.337 -11.109 1.00 96.94 78 PRO A CA 1
ATOM 615 C C . PRO A 1 78 ? 5.655 -5.825 -11.483 1.00 96.94 78 PRO A C 1
ATOM 617 O O . PRO A 1 78 ? 6.509 -6.576 -11.006 1.00 96.94 78 PRO A O 1
ATOM 620 N N . PRO A 1 79 ? 4.753 -6.291 -12.367 1.00 95.00 79 PRO A N 1
ATOM 621 C CA . PRO A 1 79 ? 4.649 -7.715 -12.679 1.00 95.00 79 PRO A CA 1
ATOM 622 C C . PRO A 1 79 ? 5.947 -8.371 -13.169 1.00 95.00 79 PRO A C 1
ATOM 624 O O . PRO A 1 79 ? 6.143 -9.563 -12.950 1.00 95.00 79 PRO A O 1
ATOM 627 N N . ALA A 1 80 ? 6.835 -7.602 -13.806 1.00 91.50 80 ALA A N 1
ATOM 628 C CA . ALA A 1 80 ? 8.145 -8.069 -14.257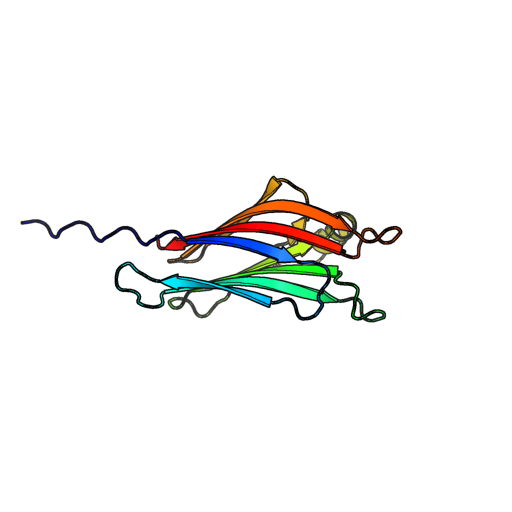 1.00 91.50 80 ALA A CA 1
ATOM 629 C C . ALA A 1 80 ? 9.095 -8.456 -13.104 1.00 91.50 80 ALA A C 1
ATOM 631 O O . ALA A 1 80 ? 10.020 -9.232 -13.321 1.00 91.50 80 ALA A O 1
ATOM 632 N N . GLN A 1 81 ? 8.862 -7.945 -11.892 1.00 92.44 81 GLN A N 1
ATOM 633 C CA . GLN A 1 81 ? 9.687 -8.201 -10.707 1.00 92.44 81 GLN A CA 1
ATOM 634 C C . GLN A 1 81 ? 9.153 -9.358 -9.844 1.00 92.44 81 GLN A C 1
ATOM 636 O O . GLN A 1 81 ? 9.850 -9.839 -8.954 1.00 92.44 81 GLN A O 1
ATOM 641 N N . MET A 1 82 ? 7.941 -9.855 -10.125 1.00 94.06 82 MET A N 1
ATOM 642 C CA . MET A 1 82 ? 7.272 -10.829 -9.256 1.00 94.06 82 MET A CA 1
ATOM 643 C C . MET A 1 82 ? 7.980 -12.175 -9.176 1.00 94.06 82 MET A C 1
ATOM 645 O O . MET A 1 82 ? 8.141 -12.709 -8.089 1.00 94.06 82 MET A O 1
ATOM 649 N N . ALA A 1 83 ? 8.492 -12.681 -10.297 1.00 91.81 83 ALA A N 1
ATOM 650 C CA . ALA A 1 83 ? 9.219 -13.949 -10.297 1.00 91.81 83 ALA A CA 1
ATOM 651 C C . ALA A 1 83 ? 10.484 -13.906 -9.419 1.00 91.81 83 ALA A C 1
ATOM 653 O O . ALA A 1 83 ? 10.875 -14.923 -8.854 1.00 91.81 83 ALA A O 1
ATOM 654 N N . ALA A 1 84 ? 11.133 -12.740 -9.311 1.00 90.56 84 ALA A N 1
ATOM 655 C CA . ALA A 1 84 ? 12.292 -12.568 -8.441 1.00 90.56 84 ALA A CA 1
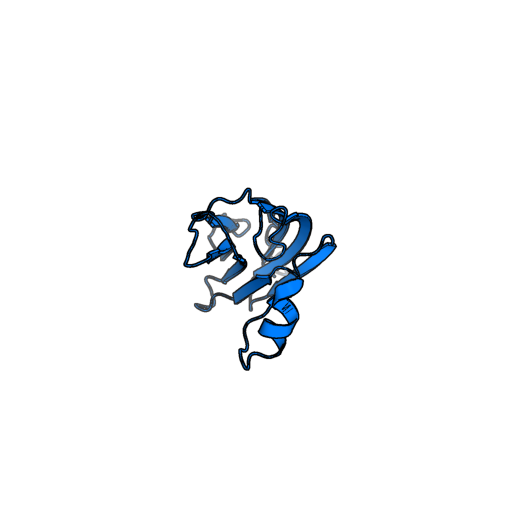ATOM 656 C C . ALA A 1 84 ? 11.878 -12.501 -6.964 1.00 90.56 84 ALA A C 1
ATOM 658 O O . ALA A 1 84 ? 12.523 -13.136 -6.136 1.00 90.56 84 ALA A O 1
ATOM 659 N N . ALA A 1 85 ? 10.787 -11.794 -6.654 1.00 90.94 85 ALA A N 1
ATOM 660 C CA . ALA A 1 85 ? 10.230 -11.730 -5.304 1.00 90.94 85 ALA A CA 1
ATOM 661 C C . ALA A 1 85 ? 9.755 -13.106 -4.806 1.00 90.94 85 ALA A C 1
ATOM 663 O O . ALA A 1 85 ? 10.087 -13.502 -3.699 1.00 90.94 85 ALA A O 1
ATOM 664 N N . GLU A 1 86 ? 9.064 -13.882 -5.646 1.00 88.50 86 GLU A N 1
ATOM 665 C CA . GLU A 1 86 ? 8.616 -15.248 -5.324 1.00 88.50 86 GLU A CA 1
ATOM 666 C C . GLU A 1 86 ? 9.776 -16.236 -5.122 1.00 88.50 86 GLU A C 1
ATOM 668 O O . GLU A 1 86 ? 9.626 -17.241 -4.430 1.00 88.50 86 GLU A O 1
ATOM 673 N N . ALA A 1 87 ? 10.924 -15.981 -5.755 1.00 90.38 87 ALA A N 1
ATOM 674 C CA . ALA A 1 87 ? 12.124 -16.794 -5.593 1.00 90.38 87 ALA A CA 1
ATOM 675 C C . ALA A 1 87 ? 12.947 -16.408 -4.354 1.00 90.38 87 ALA A C 1
ATOM 677 O O . ALA A 1 87 ? 13.840 -17.166 -3.966 1.00 90.38 87 ALA A O 1
ATOM 678 N N . ALA A 1 88 ? 12.689 -15.241 -3.758 1.00 88.38 88 ALA A N 1
ATOM 679 C CA . ALA A 1 88 ? 13.323 -14.843 -2.514 1.00 88.38 88 ALA A CA 1
ATOM 680 C C . ALA A 1 88 ? 12.761 -15.682 -1.357 1.00 88.38 88 ALA A C 1
ATOM 682 O O . ALA A 1 88 ? 11.558 -15.899 -1.254 1.00 88.38 88 ALA A O 1
ATOM 683 N N . GLU A 1 89 ? 13.630 -16.139 -0.455 1.00 82.25 89 GLU A N 1
ATOM 684 C CA . GLU A 1 89 ? 13.229 -16.817 0.788 1.00 82.25 89 GLU A CA 1
ATOM 685 C C . GLU A 1 89 ? 12.805 -15.790 1.860 1.00 82.25 89 GLU A C 1
ATOM 687 O O . GLU A 1 89 ? 13.232 -15.865 3.011 1.00 82.25 89 GLU A O 1
ATOM 692 N N . ASP A 1 90 ? 12.020 -14.790 1.455 1.00 82.19 90 ASP A N 1
ATOM 693 C CA . ASP A 1 90 ? 11.493 -13.725 2.308 1.00 82.19 90 ASP A CA 1
ATOM 694 C C . ASP A 1 90 ? 10.003 -13.988 2.588 1.00 82.19 90 ASP A C 1
ATOM 696 O O . ASP A 1 90 ? 9.249 -14.387 1.701 1.00 82.19 90 ASP A O 1
ATOM 700 N N . GLU A 1 91 ? 9.569 -13.780 3.831 1.00 84.06 91 GLU A N 1
ATOM 701 C CA . GLU A 1 91 ? 8.163 -13.915 4.240 1.00 84.06 91 GLU A CA 1
ATOM 702 C C . GLU A 1 91 ? 7.320 -12.670 3.891 1.00 84.06 91 GLU A C 1
ATOM 704 O O . GLU A 1 91 ? 6.130 -12.609 4.209 1.00 84.06 91 GLU A O 1
ATOM 709 N N . THR A 1 92 ? 7.918 -11.672 3.237 1.00 88.50 92 THR A N 1
ATOM 710 C CA . THR A 1 92 ? 7.255 -10.439 2.807 1.00 88.50 92 THR A CA 1
ATOM 711 C C . THR A 1 92 ? 6.144 -10.720 1.798 1.00 88.50 92 THR A C 1
ATOM 713 O O . THR A 1 92 ? 6.359 -11.270 0.715 1.00 88.50 92 THR A O 1
ATOM 716 N N . LEU A 1 93 ? 4.931 -10.269 2.125 1.00 95.38 93 LEU A N 1
ATOM 717 C CA . LEU A 1 93 ? 3.791 -10.352 1.223 1.00 95.38 93 LEU A CA 1
ATOM 718 C C . LEU A 1 93 ? 4.026 -9.463 -0.003 1.00 95.38 93 LEU A C 1
ATOM 720 O O . LEU A 1 93 ? 4.121 -8.243 0.109 1.00 95.38 93 LEU A O 1
ATOM 724 N N . CYS A 1 94 ? 4.068 -10.079 -1.180 1.00 96.69 94 CYS A N 1
ATOM 725 C CA . CYS A 1 94 ? 4.231 -9.391 -2.454 1.00 96.69 94 CYS A CA 1
ATOM 726 C C . CYS A 1 94 ? 2.968 -9.531 -3.308 1.00 96.69 94 CYS A C 1
ATOM 728 O O . CYS A 1 94 ? 2.423 -10.621 -3.476 1.00 96.69 94 CYS A O 1
ATOM 730 N N . ILE A 1 95 ? 2.505 -8.416 -3.867 1.00 97.38 95 ILE A N 1
ATOM 731 C CA . ILE A 1 95 ? 1.284 -8.323 -4.665 1.00 97.38 95 ILE A CA 1
ATOM 732 C C . ILE A 1 95 ? 1.638 -7.690 -6.019 1.00 97.38 95 ILE A C 1
ATOM 734 O O . ILE A 1 95 ? 2.256 -6.624 -6.065 1.00 97.38 95 ILE A O 1
ATOM 738 N N . PRO A 1 96 ? 1.256 -8.298 -7.156 1.00 97.56 96 PRO A N 1
ATOM 739 C CA . PRO A 1 96 ? 1.548 -7.721 -8.460 1.00 97.56 96 PRO A CA 1
ATOM 740 C C . PRO A 1 96 ? 0.696 -6.469 -8.714 1.00 97.56 96 PRO A C 1
ATOM 742 O O . PRO A 1 96 ? -0.529 -6.509 -8.631 1.00 97.56 96 PRO A O 1
ATOM 745 N N . LEU A 1 97 ? 1.323 -5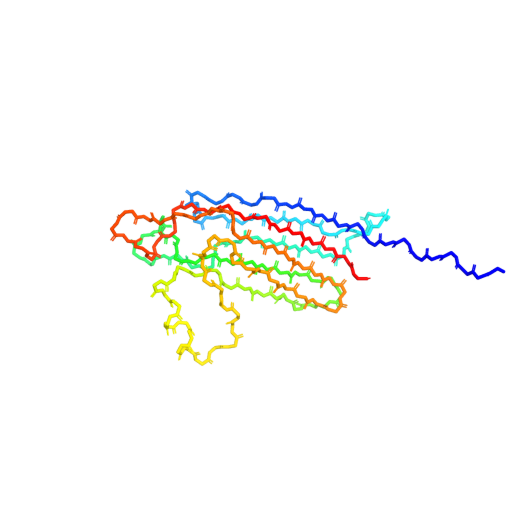.371 -9.132 1.00 97.56 97 LEU A N 1
ATOM 746 C CA . LEU A 1 97 ? 0.649 -4.140 -9.548 1.00 97.56 97 LEU A CA 1
ATOM 747 C C . LEU A 1 97 ? -0.118 -4.354 -10.855 1.00 97.56 97 LEU A C 1
ATOM 749 O O . LEU A 1 97 ? 0.393 -4.152 -11.961 1.00 97.56 97 LEU A O 1
ATOM 753 N N . ARG A 1 98 ? -1.372 -4.782 -10.721 1.00 97.00 98 ARG A N 1
ATOM 754 C CA . ARG A 1 98 ? -2.322 -4.987 -11.815 1.00 97.00 98 ARG A CA 1
ATOM 755 C C . ARG A 1 98 ? -3.676 -4.430 -11.416 1.00 97.00 98 ARG A C 1
ATOM 757 O O . ARG A 1 98 ? -4.095 -4.579 -10.275 1.00 97.00 98 ARG A O 1
ATOM 764 N N . VAL A 1 99 ? -4.375 -3.833 -12.377 1.00 98.19 99 VAL A N 1
ATOM 765 C CA . VAL A 1 99 ? -5.747 -3.358 -12.163 1.00 98.19 99 VAL A CA 1
ATOM 766 C C . VAL A 1 99 ? -6.632 -4.511 -11.679 1.00 98.19 99 VAL A C 1
ATOM 768 O O . VAL A 1 99 ? -6.616 -5.590 -12.271 1.00 98.19 99 VAL A O 1
ATOM 771 N N . GLY A 1 100 ? -7.393 -4.268 -10.615 1.00 97.50 100 GLY A N 1
ATOM 772 C CA . GLY A 1 100 ? -8.282 -5.230 -9.970 1.00 97.50 100 GLY A CA 1
ATOM 773 C C . GLY A 1 100 ? -7.588 -6.230 -9.044 1.00 97.50 100 GLY A C 1
ATOM 774 O O . GLY A 1 100 ? -8.266 -7.101 -8.508 1.00 97.50 100 GLY A O 1
ATOM 775 N N . GLN A 1 101 ? -6.268 -6.135 -8.847 1.00 97.00 101 GLN A N 1
ATOM 776 C CA . GLN A 1 101 ? -5.568 -7.007 -7.909 1.00 97.00 101 GLN A CA 1
ATOM 777 C C . GLN A 1 101 ? -6.038 -6.716 -6.472 1.00 97.00 101 GLN A C 1
ATOM 779 O O . GLN A 1 101 ? -5.960 -5.553 -6.060 1.00 97.00 101 GLN A O 1
ATOM 784 N N . PRO A 1 102 ? -6.513 -7.728 -5.719 1.00 97.38 102 PRO A N 1
ATOM 785 C CA . PRO A 1 102 ? -6.923 -7.546 -4.334 1.00 97.38 102 PRO A CA 1
ATOM 786 C C . PRO A 1 102 ? -5.714 -7.281 -3.435 1.00 97.38 102 PRO A C 1
ATOM 788 O O . PRO A 1 102 ? -4.648 -7.878 -3.608 1.00 97.38 102 PRO A O 1
ATOM 791 N N . ILE A 1 103 ? -5.912 -6.385 -2.475 1.00 98.31 103 ILE A N 1
ATOM 792 C CA . ILE A 1 103 ? -4.968 -6.040 -1.415 1.00 98.31 103 ILE A CA 1
ATOM 793 C C . ILE A 1 103 ? -5.709 -6.241 -0.103 1.00 98.31 103 ILE A C 1
ATOM 795 O O . ILE A 1 103 ? -6.750 -5.622 0.092 1.00 98.31 103 ILE A O 1
ATOM 799 N N . GLU A 1 104 ? -5.188 -7.093 0.773 1.00 97.88 104 GLU A N 1
ATOM 800 C CA . GLU A 1 104 ? -5.808 -7.415 2.058 1.00 97.88 104 GLU A CA 1
ATOM 801 C C . GLU A 1 104 ? -4.727 -7.504 3.137 1.00 97.88 104 GLU A C 1
ATOM 803 O O . GLU A 1 104 ? -3.744 -8.229 2.982 1.00 97.88 104 GLU A O 1
ATOM 808 N N . LEU A 1 105 ? -4.912 -6.761 4.227 1.00 97.75 105 LEU A N 1
ATOM 809 C CA . LEU A 1 105 ? -4.104 -6.825 5.442 1.00 97.75 105 LEU A CA 1
ATOM 810 C C . LEU A 1 105 ? -5.044 -6.911 6.641 1.00 97.75 105 LEU A C 1
ATOM 812 O O . LEU A 1 105 ? -6.013 -6.160 6.733 1.00 97.75 105 LEU A O 1
ATOM 816 N N . GLU A 1 106 ? -4.755 -7.804 7.580 1.00 95.75 106 GLU A N 1
ATOM 817 C CA . GLU A 1 106 ? -5.626 -8.042 8.729 1.00 95.75 106 GLU A CA 1
ATOM 818 C C . GLU A 1 106 ? -4.800 -8.271 9.996 1.00 95.75 106 GLU A C 1
ATOM 820 O O . GLU A 1 106 ? -3.940 -9.150 10.043 1.00 95.75 106 GLU A O 1
ATOM 825 N N . THR A 1 107 ? -5.080 -7.486 11.034 1.00 94.56 107 THR A N 1
ATOM 826 C CA . THR A 1 107 ? -4.535 -7.656 12.384 1.00 94.56 107 THR A CA 1
ATOM 827 C C . THR A 1 107 ? -5.586 -8.279 13.308 1.00 94.56 107 THR A C 1
ATOM 829 O O . THR A 1 107 ? -6.664 -8.702 12.891 1.00 94.56 107 THR A O 1
ATOM 832 N N . ALA A 1 108 ? -5.294 -8.338 14.611 1.00 91.38 108 ALA A N 1
ATOM 833 C CA . ALA A 1 108 ? -6.252 -8.831 15.593 1.00 91.38 108 ALA A CA 1
ATOM 834 C C . ALA A 1 108 ? -7.533 -7.979 15.668 1.00 91.38 108 ALA A C 1
ATOM 836 O O . ALA A 1 108 ? -8.605 -8.530 15.930 1.00 91.38 108 ALA A O 1
ATOM 837 N N . THR A 1 109 ? -7.433 -6.658 15.473 1.00 92.75 109 THR A N 1
ATOM 838 C CA . THR A 1 109 ? -8.568 -5.741 15.672 1.00 92.75 109 THR A CA 1
ATOM 839 C C . THR A 1 109 ? -8.897 -4.872 14.466 1.00 92.75 109 THR A C 1
ATOM 841 O O . THR A 1 109 ? -10.015 -4.359 14.401 1.00 92.75 109 THR A O 1
ATOM 844 N N . LEU A 1 110 ? -7.979 -4.741 13.507 1.00 95.69 110 LEU A N 1
ATOM 845 C CA . LEU A 1 110 ? -8.127 -3.901 12.325 1.00 95.69 110 LEU A CA 1
ATOM 846 C C . LEU A 1 110 ? -7.968 -4.709 11.043 1.00 95.69 110 LEU A C 1
ATOM 848 O O . LEU A 1 110 ? -7.345 -5.768 11.010 1.00 95.69 110 LEU A O 1
ATOM 852 N N . TRP A 1 111 ? -8.521 -4.174 9.967 1.00 96.50 111 TRP A N 1
ATOM 853 C CA . TRP A 1 111 ? -8.374 -4.720 8.628 1.00 96.50 111 TRP A CA 1
ATOM 854 C C . TRP A 1 111 ? -8.296 -3.593 7.606 1.00 96.50 111 TRP A C 1
ATOM 856 O O . TRP A 1 111 ? -8.811 -2.494 7.837 1.00 96.50 111 TRP A O 1
ATOM 866 N N . VAL A 1 112 ? -7.664 -3.895 6.475 1.00 98.06 112 VAL A N 1
ATOM 867 C CA . VAL A 1 112 ? -7.619 -3.076 5.266 1.00 98.06 112 VAL A CA 1
ATOM 868 C C . VAL A 1 112 ? -7.846 -3.984 4.069 1.00 98.06 112 VAL A C 1
ATOM 870 O O . VAL A 1 112 ? -7.175 -5.004 3.935 1.00 98.06 112 VAL A O 1
ATOM 873 N N . GLU A 1 113 ? -8.765 -3.603 3.190 1.00 98.19 113 GLU A N 1
ATOM 874 C CA . GLU A 1 113 ? -9.025 -4.285 1.923 1.00 98.19 113 GLU A CA 1
ATOM 875 C C . GLU A 1 113 ? -9.089 -3.267 0.780 1.00 98.19 113 GLU A C 1
ATOM 877 O O . GLU A 1 113 ? -9.467 -2.113 0.981 1.00 98.19 113 GLU A O 1
ATOM 882 N N . GLY A 1 114 ? -8.764 -3.667 -0.441 1.00 98.00 114 GLY A N 1
ATOM 883 C CA . GLY A 1 114 ? -8.872 -2.767 -1.577 1.00 98.00 114 GLY A CA 1
ATOM 884 C C . GLY A 1 114 ? -8.350 -3.349 -2.870 1.00 98.00 114 GLY A C 1
ATOM 885 O O . GLY A 1 114 ? -8.086 -4.546 -2.981 1.00 98.00 114 GLY A O 1
ATOM 886 N N . SER A 1 115 ? -8.217 -2.491 -3.877 1.00 98.38 115 SER A N 1
ATOM 887 C CA . SER A 1 115 ? -7.637 -2.902 -5.153 1.00 98.38 115 SER A CA 1
ATOM 888 C C . SER A 1 115 ? -7.047 -1.739 -5.937 1.00 98.38 115 SER A C 1
ATOM 890 O O . SER A 1 115 ? -7.387 -0.571 -5.731 1.00 98.38 115 SER A O 1
ATOM 892 N N . VAL A 1 116 ? -6.161 -2.082 -6.868 1.00 98.19 116 VAL A N 1
ATOM 893 C CA . VAL A 1 116 ? -5.593 -1.137 -7.831 1.00 98.19 116 VAL A CA 1
ATOM 894 C C . VAL A 1 116 ? -6.638 -0.808 -8.897 1.00 98.19 116 VAL A C 1
ATOM 896 O O . VAL A 1 116 ? -7.098 -1.687 -9.621 1.00 98.19 116 VAL A O 1
ATOM 899 N N . GLU A 1 117 ? -6.979 0.464 -9.058 1.00 97.94 117 GLU A N 1
ATOM 900 C CA . GLU A 1 117 ? -7.908 0.934 -10.092 1.00 97.94 117 GLU A CA 1
ATOM 901 C C . GLU A 1 117 ? -7.185 1.271 -11.396 1.00 97.94 117 GLU A C 1
ATOM 903 O O . GLU A 1 117 ? -7.708 1.082 -12.498 1.00 97.94 117 GLU A O 1
ATOM 908 N N . ARG A 1 118 ? -5.957 1.777 -11.279 1.00 98.06 118 ARG A N 1
ATOM 909 C CA . ARG A 1 118 ? -5.143 2.200 -12.413 1.00 98.06 118 ARG A CA 1
ATOM 910 C C . ARG A 1 118 ? -3.673 2.038 -12.081 1.00 98.06 118 ARG A C 1
ATOM 912 O O . ARG A 1 118 ? -3.241 2.376 -10.988 1.00 98.06 118 ARG A O 1
ATOM 919 N N . VAL A 1 119 ? -2.904 1.578 -13.057 1.00 98.00 119 VAL A N 1
ATOM 920 C CA . VAL A 1 119 ? -1.444 1.544 -12.987 1.00 98.00 119 VAL A CA 1
ATOM 921 C C . VAL A 1 119 ? -0.858 1.875 -14.353 1.00 98.00 119 VAL A C 1
ATOM 923 O O . VAL A 1 119 ? -1.402 1.479 -15.387 1.00 98.00 119 VAL A O 1
ATOM 926 N N . SER A 1 120 ? 0.251 2.608 -14.365 1.00 97.38 120 SER A N 1
ATOM 927 C CA . SER A 1 120 ? 1.104 2.751 -15.539 1.00 97.38 120 SER A CA 1
ATOM 928 C C . SER A 1 120 ? 2.577 2.754 -15.148 1.00 97.38 120 SER A C 1
ATOM 930 O O . SER A 1 120 ? 2.946 3.187 -14.056 1.00 97.38 120 SER A O 1
ATOM 932 N N . PHE A 1 121 ? 3.410 2.283 -16.069 1.00 96.62 121 PHE A N 1
ATOM 933 C CA . PHE A 1 121 ? 4.860 2.212 -15.920 1.00 96.62 121 PHE A CA 1
ATOM 934 C C . PHE A 1 121 ? 5.546 3.189 -16.877 1.00 96.62 121 PHE A C 1
ATOM 936 O O . PHE A 1 121 ? 4.924 3.717 -17.811 1.00 96.62 121 PHE A O 1
ATOM 943 N N . HIS A 1 122 ? 6.828 3.453 -16.647 1.00 94.56 122 HIS A N 1
ATOM 944 C CA . HIS A 1 122 ? 7.609 4.307 -17.531 1.00 94.56 122 HIS A CA 1
ATOM 945 C C . HIS A 1 122 ? 7.793 3.652 -18.913 1.00 94.56 122 HIS A C 1
ATOM 947 O O . HIS A 1 122 ? 8.105 2.464 -19.014 1.00 94.56 122 HIS A O 1
ATOM 953 N N . PRO A 1 123 ? 7.638 4.407 -20.018 1.00 91.75 123 PRO A N 1
ATOM 954 C CA . PRO A 1 123 ? 7.933 3.887 -21.348 1.00 91.75 123 PRO A CA 1
ATOM 955 C C . PRO A 1 123 ? 9.388 3.412 -21.446 1.00 91.75 123 PRO A C 1
ATOM 957 O O . PRO A 1 123 ? 10.310 4.188 -21.203 1.00 91.75 123 PRO A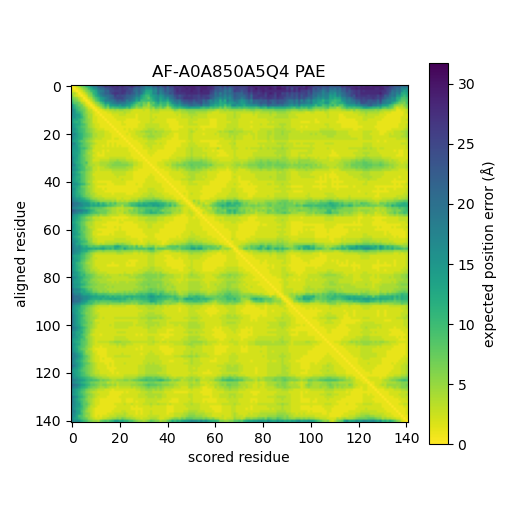 O 1
ATOM 960 N N . GLY A 1 124 ? 9.588 2.150 -21.827 1.00 91.00 124 GLY A N 1
ATOM 961 C CA . GLY A 1 124 ? 10.918 1.541 -21.935 1.00 91.00 124 GLY A CA 1
ATOM 962 C C . GLY A 1 124 ? 11.501 1.018 -20.618 1.00 91.00 124 GLY A C 1
ATOM 963 O O . GLY A 1 124 ? 12.600 0.473 -20.641 1.00 91.00 124 GLY A O 1
ATOM 964 N N . ASP A 1 125 ? 10.779 1.143 -19.502 1.00 91.19 125 ASP A N 1
ATOM 965 C CA . ASP A 1 125 ? 11.137 0.562 -18.206 1.00 91.19 125 ASP A CA 1
ATOM 966 C C . ASP A 1 125 ? 9.865 0.114 -17.470 1.00 91.19 125 ASP A C 1
ATOM 968 O O . ASP A 1 125 ? 9.280 0.845 -16.671 1.00 91.19 125 ASP A O 1
ATOM 972 N N . GLU A 1 126 ? 9.420 -1.111 -17.756 1.00 89.00 126 GLU A N 1
ATOM 973 C CA . GLU A 1 126 ? 8.224 -1.701 -17.133 1.00 89.00 126 GLU A CA 1
ATOM 974 C C . GLU A 1 126 ? 8.411 -2.007 -15.639 1.00 89.00 126 GLU A C 1
ATOM 976 O O . GLU A 1 126 ? 7.449 -2.346 -14.955 1.00 89.00 126 GLU A O 1
ATOM 981 N N . GLY A 1 127 ? 9.638 -1.885 -15.125 1.00 92.81 127 GLY A N 1
ATOM 982 C CA . GLY A 1 127 ? 9.938 -2.010 -13.707 1.00 92.81 127 GLY A CA 1
ATOM 983 C C . GLY A 1 127 ? 9.867 -0.686 -12.949 1.00 92.81 127 GLY A C 1
ATOM 984 O O . GLY A 1 127 ? 10.077 -0.711 -11.743 1.00 92.81 127 GLY A O 1
ATOM 985 N N . ALA A 1 128 ? 9.653 0.453 -13.611 1.00 95.12 128 ALA A N 1
ATOM 986 C CA . ALA A 1 128 ? 9.545 1.755 -12.957 1.00 95.12 128 ALA A CA 1
ATOM 987 C C . ALA A 1 128 ? 8.087 2.221 -12.970 1.00 95.12 128 ALA A C 1
ATOM 989 O O . ALA A 1 128 ? 7.466 2.370 -14.029 1.00 95.12 128 ALA A O 1
ATOM 990 N N . ILE A 1 129 ? 7.531 2.442 -11.783 1.00 97.44 129 ILE A N 1
ATOM 991 C CA . ILE A 1 129 ? 6.139 2.828 -11.581 1.00 97.44 129 ILE A CA 1
ATOM 992 C C . ILE A 1 129 ? 6.005 4.317 -11.881 1.00 97.44 129 ILE A C 1
ATOM 994 O O . ILE A 1 129 ? 6.674 5.146 -11.275 1.00 97.44 129 ILE A O 1
ATOM 998 N N . LYS A 1 130 ? 5.119 4.655 -12.818 1.00 96.88 130 LYS A N 1
ATOM 999 C CA . LYS A 1 130 ? 4.843 6.045 -13.187 1.00 96.88 130 LYS A CA 1
ATOM 1000 C C . LYS A 1 130 ? 3.641 6.602 -12.437 1.00 96.88 130 LYS A C 1
ATOM 1002 O O . LYS A 1 130 ? 3.620 7.765 -12.064 1.00 96.88 130 LYS A O 1
ATOM 1007 N N . GLU A 1 131 ? 2.590 5.799 -12.320 1.00 97.88 131 GLU A N 1
ATOM 1008 C CA . GLU A 1 131 ? 1.320 6.249 -11.761 1.00 97.88 131 GLU A CA 1
ATOM 1009 C C . GLU A 1 131 ? 0.534 5.059 -11.223 1.00 97.88 131 GLU A C 1
ATOM 1011 O O . GLU A 1 131 ? 0.427 4.044 -11.916 1.00 97.88 131 GLU A O 1
ATOM 1016 N N . VAL A 1 132 ? -0.047 5.201 -10.032 1.00 98.44 132 VAL A N 1
ATOM 1017 C CA . VAL A 1 132 ? -0.941 4.209 -9.423 1.00 98.44 132 VAL A CA 1
ATOM 1018 C C . VAL A 1 132 ? -2.111 4.916 -8.751 1.00 98.44 132 VAL A C 1
ATOM 1020 O O . VAL A 1 132 ? -1.935 5.892 -8.028 1.00 98.44 132 VAL A O 1
ATOM 1023 N N . PHE A 1 133 ? -3.312 4.398 -8.987 1.00 98.50 133 PHE A N 1
ATOM 1024 C CA . PHE A 1 133 ? -4.517 4.740 -8.243 1.00 98.50 133 PHE A CA 1
ATOM 1025 C C . PHE A 1 133 ? -5.015 3.463 -7.598 1.00 98.50 133 PHE A C 1
ATOM 1027 O O . PHE A 1 133 ? -5.195 2.455 -8.289 1.00 98.50 133 PHE A O 1
ATOM 1034 N N . LEU A 1 134 ? -5.243 3.502 -6.295 1.00 98.06 134 LEU A N 1
ATOM 1035 C CA . LEU A 1 134 ? -5.792 2.376 -5.560 1.00 98.06 134 LEU A CA 1
ATOM 1036 C C . LEU A 1 134 ? -6.736 2.894 -4.480 1.00 98.06 134 LEU A C 1
ATOM 1038 O O . LEU A 1 134 ? -6.458 3.905 -3.832 1.00 98.06 134 LEU A O 1
ATOM 1042 N N . THR A 1 135 ? -7.844 2.190 -4.296 1.00 98.56 135 THR A N 1
ATOM 1043 C CA . THR A 1 135 ? -8.820 2.497 -3.251 1.00 98.56 135 THR A CA 1
ATOM 1044 C C . THR A 1 135 ? -8.701 1.442 -2.170 1.00 98.56 135 THR A C 1
ATOM 1046 O O . THR A 1 135 ? -8.800 0.248 -2.466 1.00 98.56 135 THR A O 1
ATOM 1049 N N . LEU A 1 136 ? -8.482 1.888 -0.934 1.00 98.56 136 LEU A N 1
ATOM 1050 C CA . LEU A 1 136 ? -8.462 1.044 0.256 1.00 98.56 136 LEU A CA 1
ATOM 1051 C C . LEU A 1 136 ? -9.621 1.415 1.170 1.00 98.56 136 LEU A C 1
ATOM 1053 O O . LEU A 1 136 ? -9.984 2.583 1.313 1.00 98.56 136 LEU A O 1
ATOM 1057 N N . ARG A 1 137 ? -10.165 0.402 1.826 1.00 98.06 137 ARG A N 1
ATOM 1058 C CA . ARG A 1 137 ? -11.147 0.510 2.890 1.00 98.06 137 ARG A CA 1
ATOM 1059 C C . ARG A 1 137 ? -10.546 -0.108 4.135 1.00 98.06 137 ARG A C 1
ATOM 1061 O O . ARG A 1 137 ? -9.995 -1.198 4.055 1.00 98.06 137 ARG A O 1
ATOM 1068 N N . GLY A 1 138 ? -10.662 0.570 5.265 1.00 96.81 138 GLY A N 1
ATOM 1069 C CA . GLY A 1 138 ? -10.167 0.072 6.540 1.00 96.81 138 GLY A CA 1
ATOM 1070 C C . GLY A 1 138 ? -11.183 0.254 7.655 1.00 96.81 138 GLY A C 1
ATOM 1071 O O . GLY A 1 138 ? -12.012 1.166 7.619 1.00 96.81 138 GLY A O 1
ATOM 1072 N N . GLY A 1 139 ? -11.124 -0.611 8.659 1.00 94.62 139 GLY A N 1
ATOM 1073 C CA . GLY A 1 139 ? -12.043 -0.563 9.788 1.00 94.62 139 GLY A CA 1
ATOM 1074 C C . GLY A 1 139 ? -11.617 -1.453 10.947 1.00 94.62 139 GLY A C 1
ATOM 1075 O O . GLY A 1 139 ? -10.653 -2.210 10.856 1.00 94.62 139 GLY A O 1
ATOM 1076 N N . GLY A 1 140 ? -12.357 -1.344 12.051 1.00 90.69 140 GLY A N 1
ATOM 1077 C CA . GLY A 1 140 ? -12.253 -2.274 13.177 1.00 90.69 140 GLY A CA 1
ATOM 1078 C C . GLY A 1 140 ? -13.167 -3.492 13.012 1.00 90.69 140 GLY A C 1
ATOM 1079 O O . GLY A 1 140 ? -14.135 -3.439 12.245 1.00 90.69 140 GLY A O 1
ATOM 1080 N N . ARG A 1 141 ? -12.870 -4.575 13.736 1.00 80.44 141 ARG A N 1
ATOM 1081 C CA . ARG A 1 141 ? -13.753 -5.748 13.886 1.00 80.44 141 ARG A CA 1
ATOM 1082 C C . ARG A 1 141 ? -14.643 -5.671 15.124 1.00 80.44 141 ARG A C 1
ATOM 1084 O O . ARG A 1 141 ? -14.228 -5.051 16.127 1.00 80.44 141 ARG A O 1
#